Protein AF-A0A9D5RP67-F1 (afdb_monomer_lite)

Sequence (96 aa):
MNILIRKTKSFFRLIKRDINWKREVKLERRKLRENIANPFDFTGRIVILIPHSDDEWIGCSRIINTFNNDVTLCDIDMSGGDSESVHLRRKQEMKN

Radius of gyration: 20.55 Å; chains: 1; bounding box: 46×25×54 Å

Structure (mmCIF, N/CA/C/O backbone):
data_AF-A0A9D5RP67-F1
#
_entry.id   AF-A0A9D5RP67-F1
#
loop_
_atom_site.group_PDB
_atom_site.id
_atom_site.type_symbol
_atom_site.label_atom_id
_atom_site.label_alt_id
_atom_site.label_comp_id
_atom_site.label_asym_id
_atom_site.label_entity_id
_atom_site.label_seq_id
_atom_site.pdbx_PDB_ins_code
_atom_site.Cartn_x
_atom_site.Cartn_y
_atom_site.Cartn_z
_atom_site.occupancy
_atom_site.B_iso_or_equiv
_atom_site.auth_seq_id
_atom_site.auth_comp_id
_atom_site.auth_asym_id
_atom_site.auth_atom_id
_atom_site.pdbx_PDB_model_num
ATOM 1 N N . MET A 1 1 ? 30.251 6.821 -33.845 1.00 57.06 1 MET A N 1
ATOM 2 C CA . MET A 1 1 ? 30.219 6.750 -32.361 1.00 57.06 1 MET A CA 1
ATOM 3 C C . MET A 1 1 ? 29.918 5.314 -31.942 1.00 57.06 1 MET A C 1
ATOM 5 O O . MET A 1 1 ? 28.848 4.817 -32.264 1.00 57.06 1 MET A O 1
ATOM 9 N N . ASN A 1 2 ? 30.885 4.635 -31.321 1.00 79.69 2 ASN A N 1
ATOM 10 C CA . ASN A 1 2 ? 30.914 3.174 -31.166 1.00 79.69 2 ASN A CA 1
ATOM 11 C C . ASN A 1 2 ? 29.727 2.630 -30.336 1.00 79.69 2 ASN A C 1
ATOM 13 O O . ASN A 1 2 ? 29.446 3.144 -29.251 1.00 79.69 2 ASN A O 1
ATOM 17 N N . ILE A 1 3 ? 29.043 1.584 -30.817 1.00 82.31 3 ILE A N 1
ATOM 18 C CA . ILE A 1 3 ? 27.888 0.944 -30.141 1.00 82.31 3 ILE A CA 1
ATOM 19 C C . ILE A 1 3 ? 28.249 0.519 -28.711 1.00 82.31 3 ILE A C 1
ATOM 21 O O . ILE A 1 3 ? 27.450 0.683 -27.786 1.00 82.31 3 ILE A O 1
ATOM 25 N N . LEU A 1 4 ? 29.486 0.060 -28.518 1.00 81.19 4 LEU A N 1
ATOM 26 C CA . LEU A 1 4 ? 30.026 -0.326 -27.219 1.00 81.19 4 LEU A CA 1
ATOM 27 C C . LEU A 1 4 ? 29.996 0.833 -26.208 1.00 81.19 4 LEU A C 1
ATOM 29 O O . LEU A 1 4 ? 29.560 0.635 -25.076 1.00 81.19 4 LEU A O 1
ATOM 33 N N . ILE A 1 5 ? 30.356 2.049 -26.639 1.00 83.00 5 ILE A N 1
ATOM 34 C CA . ILE A 1 5 ? 30.370 3.271 -25.812 1.00 83.00 5 ILE A CA 1
ATOM 35 C C . ILE A 1 5 ? 28.943 3.669 -25.408 1.00 83.00 5 ILE A C 1
ATOM 37 O O . ILE A 1 5 ? 28.698 4.102 -24.281 1.00 83.00 5 ILE A O 1
ATOM 41 N N . ARG A 1 6 ? 27.968 3.513 -26.315 1.00 84.12 6 ARG A N 1
ATOM 42 C CA . ARG A 1 6 ? 26.552 3.781 -26.009 1.00 84.12 6 ARG A CA 1
ATOM 43 C C . ARG A 1 6 ? 26.012 2.807 -24.959 1.00 84.12 6 ARG A C 1
ATOM 45 O O . ARG A 1 6 ? 25.343 3.244 -24.022 1.00 84.12 6 ARG A O 1
ATOM 52 N N . LYS A 1 7 ? 26.338 1.515 -25.079 1.00 85.38 7 LYS A N 1
ATOM 53 C CA . LYS A 1 7 ? 25.921 0.483 -24.116 1.00 85.38 7 LYS A CA 1
ATOM 54 C C . LYS A 1 7 ? 26.535 0.704 -22.733 1.00 85.38 7 LYS A C 1
ATOM 56 O O . LYS A 1 7 ? 25.800 0.685 -21.749 1.00 85.38 7 LYS A O 1
ATOM 61 N N . THR A 1 8 ? 27.830 1.016 -22.652 1.00 88.94 8 THR A N 1
A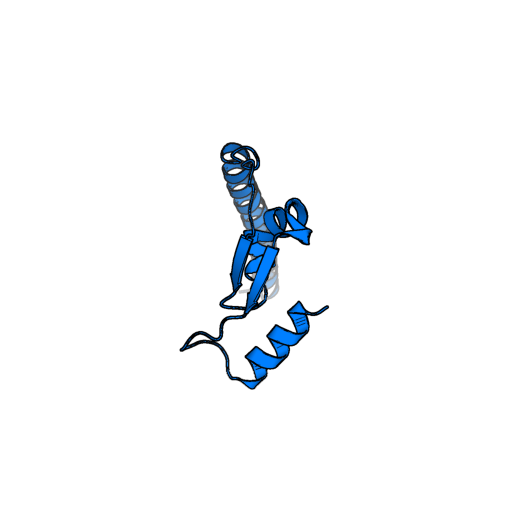TOM 62 C CA . THR A 1 8 ? 28.488 1.332 -21.367 1.00 88.94 8 THR A CA 1
ATOM 63 C C . THR A 1 8 ? 27.870 2.558 -20.708 1.00 88.94 8 THR A C 1
ATOM 65 O O . THR A 1 8 ? 27.481 2.490 -19.546 1.00 88.94 8 THR A O 1
ATOM 68 N N . LYS A 1 9 ? 27.676 3.663 -21.442 1.00 90.75 9 LYS A N 1
ATOM 69 C CA . LYS A 1 9 ? 26.991 4.853 -20.899 1.00 90.75 9 LYS A CA 1
ATOM 70 C C . LYS A 1 9 ? 25.576 4.542 -20.403 1.00 90.75 9 LYS A C 1
ATOM 72 O O . LYS A 1 9 ? 25.145 5.094 -19.394 1.00 90.75 9 LYS A O 1
ATOM 77 N N . SER A 1 10 ? 24.843 3.674 -21.100 1.00 87.06 10 SER A N 1
ATOM 78 C CA . SER A 1 10 ? 23.516 3.229 -20.663 1.00 87.06 10 SER A CA 1
ATOM 79 C C . SER A 1 10 ? 23.580 2.438 -19.357 1.00 87.06 10 SER A C 1
ATOM 81 O O . SER A 1 10 ? 22.802 2.704 -18.446 1.00 87.06 10 SER A O 1
ATOM 83 N N . PHE A 1 11 ? 24.543 1.528 -19.231 1.00 92.81 11 PHE A N 1
ATOM 84 C CA . PHE A 1 11 ? 24.754 0.743 -18.019 1.00 92.81 11 PHE A CA 1
ATOM 85 C C . PHE A 1 11 ? 25.093 1.625 -16.808 1.00 92.81 11 PHE A C 1
ATOM 87 O O . PHE A 1 11 ? 24.433 1.536 -15.774 1.00 92.81 11 PHE A O 1
ATOM 94 N N . PHE A 1 12 ? 26.025 2.572 -16.958 1.00 93.69 12 PHE A N 1
ATOM 95 C CA . PHE A 1 12 ? 26.339 3.535 -15.895 1.00 93.69 12 PHE A CA 1
ATOM 96 C C . PHE A 1 12 ? 25.139 4.402 -15.504 1.00 93.69 12 PHE A C 1
ATOM 98 O O . PHE A 1 12 ? 24.977 4.741 -14.334 1.00 93.69 12 PHE A O 1
ATOM 105 N N . ARG A 1 13 ? 24.264 4.738 -16.459 1.00 93.25 13 ARG A N 1
ATOM 106 C CA . ARG A 1 13 ? 23.022 5.471 -16.180 1.00 93.25 13 ARG A CA 1
ATOM 107 C C . ARG A 1 13 ? 22.067 4.659 -15.310 1.00 93.25 13 ARG A C 1
ATOM 109 O O . ARG A 1 13 ? 21.476 5.223 -14.396 1.00 93.25 13 ARG A O 1
ATOM 116 N N . LEU A 1 14 ? 21.935 3.357 -15.574 1.00 93.62 14 LEU A N 1
ATOM 117 C CA . LEU A 1 14 ? 21.101 2.458 -14.772 1.00 93.62 14 LEU A CA 1
ATOM 118 C C . LEU A 1 14 ? 21.639 2.327 -13.346 1.00 93.62 14 LEU A C 1
ATOM 120 O O . LEU A 1 14 ? 20.870 2.480 -12.401 1.00 93.62 14 LEU A O 1
ATOM 124 N N . ILE A 1 15 ? 22.954 2.148 -13.192 1.00 94.06 15 ILE A N 1
ATOM 125 C CA . ILE A 1 15 ? 23.600 2.108 -11.872 1.00 94.06 15 ILE A CA 1
ATOM 126 C C . ILE A 1 15 ? 23.394 3.431 -11.132 1.00 94.06 15 ILE A C 1
ATOM 128 O O . ILE A 1 15 ? 22.986 3.438 -9.974 1.00 94.06 15 ILE A O 1
ATOM 132 N N . LYS A 1 16 ? 23.629 4.568 -11.798 1.00 94.81 16 LYS A N 1
ATOM 133 C CA . LYS A 1 16 ? 23.433 5.891 -11.194 1.00 94.81 16 LYS A CA 1
ATOM 134 C C . LYS A 1 16 ? 21.984 6.095 -10.751 1.00 94.81 16 LYS A C 1
ATOM 136 O O . LYS A 1 16 ? 21.762 6.630 -9.671 1.00 94.81 16 LYS A O 1
ATOM 141 N N . ARG A 1 17 ? 21.014 5.649 -11.556 1.00 92.62 17 ARG A N 1
ATOM 142 C CA . ARG A 1 17 ? 19.589 5.699 -11.208 1.00 92.62 17 ARG A CA 1
ATOM 143 C C . ARG A 1 17 ? 19.293 4.878 -9.956 1.00 92.62 17 ARG A C 1
ATOM 145 O O . ARG A 1 17 ? 18.641 5.396 -9.062 1.00 92.62 17 ARG A O 1
ATOM 152 N N . ASP A 1 18 ? 19.795 3.649 -9.871 1.00 94.62 18 ASP A N 1
ATOM 153 C CA . ASP A 1 18 ? 19.580 2.788 -8.701 1.00 94.62 18 ASP A CA 1
ATOM 154 C C . ASP A 1 18 ? 20.217 3.372 -7.427 1.00 94.62 18 ASP A C 1
ATOM 156 O O . ASP A 1 18 ? 19.596 3.407 -6.366 1.00 94.62 18 ASP A O 1
ATOM 160 N N . ILE A 1 19 ? 21.433 3.919 -7.533 1.00 95.25 19 ILE A N 1
ATOM 161 C CA . ILE A 1 19 ? 22.102 4.596 -6.412 1.00 95.25 19 ILE A CA 1
ATOM 162 C C . ILE A 1 19 ? 21.315 5.835 -5.967 1.00 95.25 19 ILE A C 1
ATOM 164 O O . ILE A 1 19 ? 21.133 6.039 -4.766 1.00 95.25 19 ILE A O 1
ATOM 168 N N . ASN A 1 20 ? 20.858 6.661 -6.912 1.00 95.62 20 ASN A N 1
ATOM 169 C CA . ASN A 1 20 ? 20.063 7.849 -6.606 1.00 95.62 20 ASN A CA 1
ATOM 170 C C . ASN A 1 20 ? 18.745 7.469 -5.931 1.00 95.62 20 ASN A C 1
ATOM 172 O O . ASN A 1 20 ? 18.455 7.988 -4.858 1.00 95.62 20 ASN A O 1
ATOM 176 N N . TRP A 1 21 ? 18.029 6.488 -6.484 1.00 91.12 21 TRP A N 1
ATOM 177 C CA . TRP A 1 21 ? 16.798 5.959 -5.903 1.00 91.12 21 TRP A CA 1
ATOM 178 C C . TRP A 1 21 ? 17.009 5.493 -4.460 1.00 91.12 21 TRP A C 1
ATOM 180 O O . TRP A 1 21 ? 16.302 5.914 -3.547 1.00 91.12 21 TRP A O 1
ATOM 190 N N . LYS A 1 22 ? 18.048 4.687 -4.210 1.00 93.44 22 LYS A N 1
ATOM 191 C CA . LYS A 1 22 ? 18.381 4.216 -2.855 1.00 93.44 22 LYS A CA 1
ATOM 192 C C . LYS A 1 22 ? 18.681 5.366 -1.891 1.00 93.44 22 LYS A C 1
ATOM 194 O O . LYS A 1 22 ? 18.330 5.277 -0.713 1.00 93.44 22 LYS A O 1
ATOM 199 N N . ARG A 1 23 ? 19.329 6.438 -2.359 1.00 92.62 23 ARG A N 1
ATOM 200 C CA . ARG A 1 23 ? 19.603 7.635 -1.546 1.00 92.62 23 ARG A CA 1
ATOM 201 C C . ARG A 1 23 ? 18.329 8.412 -1.232 1.00 92.62 23 ARG A C 1
ATOM 203 O O . ARG A 1 23 ? 18.120 8.740 -0.069 1.00 92.62 23 ARG A O 1
ATOM 210 N N . GLU A 1 24 ? 17.493 8.663 -2.231 1.00 91.88 24 GLU A N 1
ATOM 211 C CA . GLU A 1 24 ? 16.214 9.367 -2.083 1.00 91.88 24 GLU A CA 1
ATOM 212 C C . GLU A 1 24 ? 15.292 8.620 -1.116 1.00 91.88 24 GLU A C 1
ATOM 214 O O . GLU A 1 24 ? 14.874 9.183 -0.107 1.00 91.88 24 GLU A O 1
ATOM 219 N N . VAL A 1 25 ? 15.101 7.312 -1.318 1.00 88.19 25 VAL A N 1
ATOM 220 C CA . VAL A 1 25 ? 14.305 6.465 -0.416 1.00 88.19 25 VAL A CA 1
ATOM 221 C C . VAL A 1 25 ? 14.838 6.512 1.017 1.00 88.19 25 VAL A C 1
ATOM 223 O O . VAL A 1 25 ? 14.060 6.567 1.969 1.00 88.19 25 VAL A O 1
ATOM 226 N N . LYS A 1 26 ? 16.164 6.504 1.209 1.00 89.06 26 LYS A N 1
ATOM 227 C CA . LYS A 1 26 ? 16.763 6.600 2.548 1.00 89.06 26 LYS A CA 1
ATOM 228 C C . LYS A 1 26 ? 16.468 7.949 3.212 1.00 89.06 26 LYS A C 1
ATOM 230 O O . LYS A 1 26 ? 16.196 7.968 4.412 1.00 89.06 26 LYS A O 1
ATOM 235 N N . LEU A 1 27 ? 16.535 9.049 2.463 1.00 87.94 27 LEU A N 1
ATOM 236 C CA . LEU A 1 27 ? 16.237 10.392 2.969 1.00 87.94 27 LEU A CA 1
ATOM 237 C C . LEU A 1 27 ? 14.764 10.517 3.364 1.00 87.94 27 LEU A C 1
ATOM 239 O O . LEU A 1 27 ? 14.476 10.937 4.483 1.00 87.94 27 LEU A O 1
ATOM 243 N N . GLU A 1 28 ? 13.851 10.076 2.501 1.00 81.12 28 GLU A N 1
ATOM 244 C CA . GLU A 1 28 ? 12.412 10.112 2.779 1.00 81.12 28 GLU A CA 1
ATOM 245 C C . GLU A 1 28 ? 12.036 9.223 3.973 1.00 81.12 28 GLU A C 1
ATOM 247 O O . GLU A 1 28 ? 11.330 9.656 4.884 1.00 81.12 28 GLU A O 1
ATOM 252 N N . ARG A 1 29 ? 12.610 8.016 4.075 1.00 78.56 29 ARG A N 1
ATOM 253 C CA . ARG A 1 29 ? 12.424 7.150 5.255 1.00 78.56 29 ARG A CA 1
ATOM 254 C C . ARG A 1 29 ? 12.916 7.788 6.553 1.00 78.56 29 ARG A C 1
ATOM 256 O O . ARG A 1 29 ? 12.343 7.518 7.608 1.00 78.56 29 ARG A O 1
ATOM 263 N N . ARG A 1 30 ? 13.977 8.603 6.502 1.00 78.56 30 ARG A N 1
ATOM 264 C CA . ARG A 1 30 ? 14.481 9.313 7.687 1.00 78.56 30 ARG A CA 1
ATOM 265 C C . ARG A 1 30 ? 13.490 10.384 8.144 1.00 78.56 30 ARG A C 1
ATOM 267 O O . ARG A 1 30 ? 13.141 10.393 9.319 1.00 78.56 30 ARG A O 1
ATOM 274 N N . LYS A 1 31 ? 12.973 11.190 7.209 1.00 77.56 31 LYS A N 1
ATOM 275 C CA . LYS A 1 31 ? 11.932 12.198 7.483 1.00 77.56 31 LYS A CA 1
ATOM 276 C C . LYS A 1 31 ? 10.665 11.575 8.072 1.00 77.56 31 LYS A C 1
ATOM 278 O O . LYS A 1 31 ? 10.072 12.140 8.984 1.00 77.56 31 LYS A O 1
ATOM 283 N N . LEU A 1 32 ? 10.269 10.399 7.579 1.00 69.38 32 LEU A N 1
ATOM 284 C CA . LEU A 1 32 ? 9.120 9.664 8.111 1.00 69.38 32 LEU A CA 1
ATOM 285 C C . LEU A 1 32 ? 9.347 9.220 9.558 1.00 69.38 32 LEU A C 1
ATOM 287 O O . LEU A 1 32 ? 8.462 9.416 10.380 1.00 69.38 32 LEU A O 1
ATOM 291 N N . ARG A 1 33 ? 10.526 8.668 9.890 1.00 65.75 33 ARG A N 1
ATOM 292 C CA . ARG A 1 33 ? 10.854 8.239 11.265 1.00 65.75 33 ARG A CA 1
ATOM 293 C C . ARG A 1 33 ? 10.814 9.379 12.276 1.00 65.75 33 ARG A C 1
ATOM 295 O O . ARG A 1 33 ? 10.365 9.159 13.394 1.00 65.75 33 ARG A O 1
ATOM 302 N N . GLU A 1 34 ? 11.274 10.561 11.882 1.00 63.00 34 GLU A N 1
ATOM 303 C CA . GLU A 1 34 ? 11.285 11.756 12.734 1.00 63.00 34 GLU A CA 1
ATOM 304 C C . GLU A 1 34 ? 9.861 12.273 13.035 1.00 63.00 34 GLU A C 1
ATOM 306 O O . GLU A 1 34 ? 9.667 12.945 14.041 1.00 63.00 34 GLU A O 1
ATOM 311 N N . ASN A 1 35 ? 8.858 11.898 12.227 1.00 58.72 35 ASN A N 1
ATOM 312 C CA . ASN A 1 35 ? 7.456 12.316 12.366 1.00 58.72 35 ASN A CA 1
ATOM 313 C C . ASN A 1 35 ? 6.500 11.179 12.765 1.00 58.72 35 ASN A C 1
ATOM 315 O O . ASN A 1 35 ? 5.284 11.318 12.623 1.00 58.72 35 ASN A O 1
ATOM 319 N N . ILE A 1 36 ? 7.010 10.043 13.255 1.00 60.19 36 ILE A N 1
ATOM 320 C CA . ILE A 1 36 ? 6.138 9.002 13.811 1.00 60.19 36 ILE A CA 1
ATOM 321 C C . ILE A 1 36 ? 5.611 9.525 15.147 1.00 60.19 36 ILE A C 1
ATOM 323 O O . ILE A 1 36 ? 6.234 9.336 16.190 1.00 60.19 36 ILE A O 1
ATOM 327 N N . ALA A 1 37 ? 4.451 10.179 15.111 1.00 59.44 37 ALA A N 1
ATOM 328 C CA . ALA A 1 37 ? 3.622 10.321 16.293 1.00 59.44 37 ALA A CA 1
ATOM 329 C C . ALA A 1 37 ? 3.406 8.923 16.894 1.00 59.44 37 ALA A C 1
ATOM 331 O O . ALA A 1 37 ? 3.257 7.936 16.159 1.00 59.44 37 ALA A O 1
ATOM 332 N N . ASN A 1 38 ? 3.432 8.832 18.226 1.00 59.91 38 ASN A N 1
ATOM 333 C CA . ASN A 1 38 ? 3.050 7.610 18.930 1.00 59.91 38 ASN A CA 1
ATOM 334 C C . ASN A 1 38 ? 1.733 7.088 18.339 1.00 59.91 38 ASN A C 1
ATOM 336 O O . 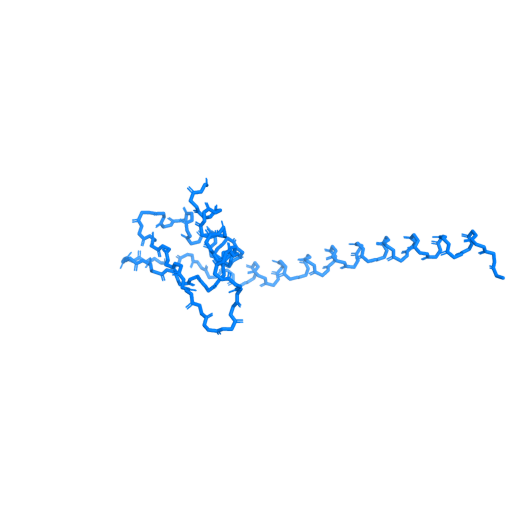ASN A 1 38 ? 0.890 7.918 17.986 1.00 59.91 38 ASN A O 1
ATOM 340 N N . PRO A 1 39 ? 1.562 5.758 18.179 1.00 61.78 39 PRO A N 1
ATOM 341 C CA . PRO A 1 39 ? 0.279 5.214 17.754 1.00 61.78 39 PRO A CA 1
ATOM 342 C C . PRO A 1 39 ? -0.780 5.835 18.659 1.00 61.78 39 PRO A C 1
ATOM 344 O O . PRO A 1 39 ? -0.689 5.713 19.880 1.00 61.78 39 PRO A O 1
ATOM 347 N N . PHE A 1 40 ? -1.666 6.639 18.073 1.00 68.38 40 PHE A N 1
ATOM 348 C CA . PHE A 1 40 ? -2.649 7.338 18.876 1.00 68.38 40 PHE A CA 1
ATOM 349 C C . PHE A 1 40 ? -3.545 6.276 19.504 1.00 68.38 40 PHE A C 1
ATOM 351 O O . PHE A 1 40 ? -3.905 5.300 18.842 1.00 68.38 40 PHE A O 1
ATOM 358 N N . ASP A 1 41 ? -3.820 6.433 20.792 1.00 65.50 41 ASP A N 1
ATOM 359 C CA . ASP A 1 41 ? -4.651 5.496 21.529 1.00 65.50 41 ASP A CA 1
ATOM 360 C C . ASP A 1 41 ? -6.088 5.691 21.031 1.00 65.50 41 ASP A C 1
ATOM 362 O O . ASP A 1 41 ? -6.776 6.646 21.403 1.00 65.50 41 ASP A O 1
ATOM 366 N N . PHE A 1 42 ? -6.492 4.868 20.063 1.00 69.50 42 PHE A N 1
ATOM 367 C CA . PHE A 1 42 ? -7.799 4.962 19.434 1.00 69.50 42 PHE A CA 1
ATOM 368 C C . PHE A 1 42 ? -8.758 3.982 20.076 1.00 69.50 42 PHE A C 1
ATOM 370 O O . PHE A 1 42 ? -8.510 2.779 20.107 1.00 69.50 42 PHE A O 1
ATOM 377 N N . THR A 1 43 ? -9.896 4.498 20.522 1.00 69.81 43 THR A N 1
ATOM 378 C CA . THR A 1 43 ? -11.026 3.692 20.967 1.00 69.81 43 THR A CA 1
ATOM 379 C C . THR A 1 43 ? -12.194 3.938 20.014 1.00 69.81 43 THR A C 1
ATOM 381 O O . THR A 1 43 ? -12.891 4.946 20.091 1.00 69.81 43 THR A O 1
ATOM 384 N N . GLY A 1 44 ? -12.378 3.039 19.046 1.00 80.12 44 GLY A N 1
ATOM 385 C CA . GLY A 1 44 ? -13.431 3.146 18.036 1.00 80.12 44 GLY A CA 1
ATOM 386 C C . GLY A 1 44 ? -13.190 2.237 16.833 1.00 80.12 44 GLY A C 1
ATOM 387 O O . GLY A 1 44 ? -12.219 1.491 16.803 1.00 80.12 44 GLY A O 1
ATOM 388 N N . ARG A 1 45 ? -14.062 2.329 15.820 1.00 83.38 45 ARG A N 1
ATOM 389 C CA . ARG A 1 45 ? -13.875 1.658 14.522 1.00 83.38 45 ARG A CA 1
ATOM 390 C C . ARG A 1 45 ? -13.278 2.616 13.496 1.00 83.38 45 ARG A C 1
ATOM 392 O O . ARG A 1 45 ? -13.688 3.772 13.410 1.00 83.38 45 ARG A O 1
ATOM 399 N N . ILE A 1 46 ? -12.332 2.121 12.714 1.00 84.31 46 ILE A N 1
ATOM 400 C CA . ILE A 1 46 ? -11.649 2.817 11.628 1.00 84.31 46 ILE A CA 1
ATOM 401 C C . ILE A 1 46 ? -12.279 2.366 10.312 1.00 84.31 46 ILE A C 1
ATOM 403 O O . ILE A 1 46 ? -12.347 1.175 10.024 1.00 84.31 46 ILE A O 1
ATOM 407 N N . VAL A 1 47 ? -12.707 3.315 9.484 1.00 85.38 47 VAL A N 1
ATOM 408 C CA . VAL A 1 47 ? -13.128 3.036 8.107 1.00 85.38 47 VAL A CA 1
ATOM 409 C C . VAL A 1 47 ? -12.087 3.628 7.169 1.00 85.38 47 VAL A C 1
ATOM 411 O O . VAL A 1 47 ? -11.816 4.826 7.228 1.00 85.38 47 VAL A O 1
ATOM 414 N N . ILE A 1 48 ? -11.497 2.791 6.319 1.00 84.44 48 ILE A N 1
ATOM 415 C CA . ILE A 1 48 ? -10.526 3.206 5.303 1.00 84.44 48 ILE A CA 1
ATOM 416 C C . ILE A 1 48 ? -11.224 3.167 3.950 1.00 84.44 48 ILE A C 1
ATOM 418 O O . ILE A 1 48 ? -11.740 2.129 3.543 1.00 84.44 48 ILE A O 1
ATOM 422 N N . LEU A 1 49 ? -11.252 4.312 3.277 1.00 83.56 49 LEU A N 1
ATOM 423 C CA . LEU A 1 49 ? -11.831 4.476 1.950 1.00 83.56 49 LEU A CA 1
ATOM 424 C C . LEU A 1 49 ? -10.734 4.275 0.905 1.00 83.56 49 LEU A C 1
ATOM 426 O O . LEU A 1 49 ? -9.705 4.947 0.966 1.00 83.56 49 LEU A O 1
ATOM 430 N N . ILE A 1 50 ? -10.948 3.347 -0.022 1.00 80.44 50 ILE A N 1
ATOM 431 C CA . ILE A 1 50 ? -9.927 2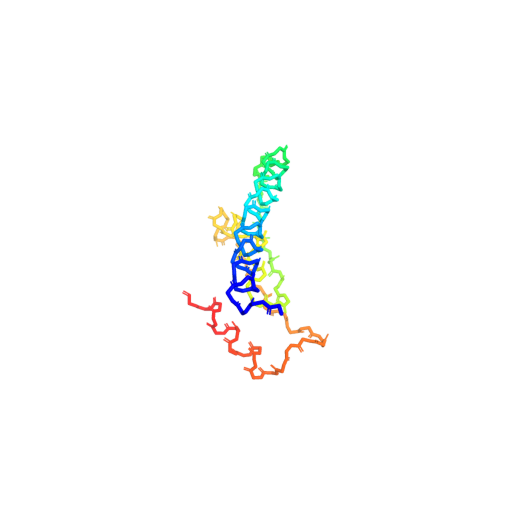.864 -0.950 1.00 80.44 50 ILE A CA 1
ATOM 432 C C . ILE A 1 50 ? -10.390 3.194 -2.369 1.00 80.44 50 ILE A C 1
ATOM 434 O O . ILE A 1 50 ? -11.283 2.518 -2.877 1.00 80.44 50 ILE A O 1
ATOM 438 N N . PRO A 1 51 ? -9.845 4.253 -2.990 1.00 71.88 51 PRO A N 1
ATOM 439 C CA . PRO A 1 51 ? -10.227 4.646 -4.343 1.00 71.88 51 PRO A CA 1
ATOM 440 C C . PRO A 1 51 ? -9.590 3.747 -5.413 1.00 71.88 51 PRO A C 1
ATOM 442 O O . PRO A 1 51 ? -10.150 3.587 -6.494 1.00 71.88 51 PRO A O 1
ATOM 445 N N . HIS A 1 52 ? -8.437 3.142 -5.113 1.00 68.75 52 HIS A N 1
ATOM 446 C CA . HIS A 1 52 ? -7.803 2.117 -5.936 1.00 68.75 52 HIS A CA 1
ATOM 447 C C . HIS A 1 52 ? -7.243 1.017 -5.042 1.00 68.75 52 HIS A C 1
ATOM 449 O O . HIS A 1 52 ? -6.645 1.299 -4.004 1.00 68.75 52 HIS A O 1
ATOM 455 N N . SER A 1 53 ? -7.393 -0.235 -5.465 1.00 62.50 53 SER A N 1
ATOM 456 C CA . SER A 1 53 ? -6.750 -1.368 -4.799 1.00 62.50 53 SER A CA 1
ATOM 457 C C . SER A 1 53 ? -5.229 -1.179 -4.797 1.00 62.50 53 SER A C 1
ATOM 459 O O . SER A 1 53 ? -4.676 -0.803 -5.830 1.00 62.50 53 SER A O 1
ATOM 461 N N . ASP A 1 54 ? -4.599 -1.414 -3.640 1.00 62.38 54 ASP A N 1
ATOM 462 C CA . ASP A 1 54 ? -3.183 -1.194 -3.270 1.00 62.38 54 ASP A CA 1
ATOM 463 C C . ASP A 1 54 ? -2.927 0.081 -2.442 1.00 62.38 54 ASP A C 1
ATOM 46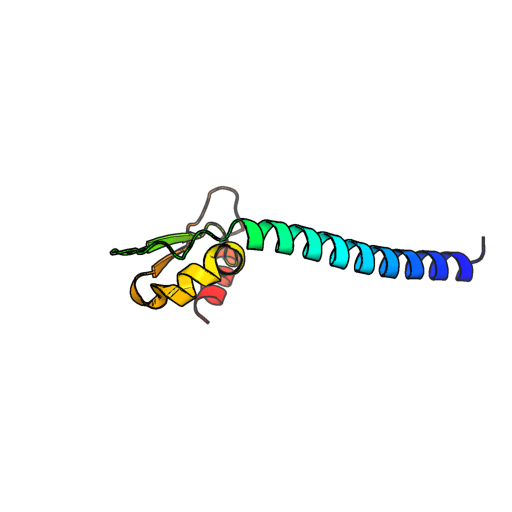5 O O . ASP A 1 54 ? -1.942 0.133 -1.690 1.00 62.38 54 ASP A O 1
ATOM 469 N N . ASP A 1 55 ? -3.803 1.091 -2.510 1.00 63.88 55 ASP A N 1
ATOM 470 C CA . ASP A 1 55 ? -3.628 2.355 -1.776 1.00 63.88 55 ASP A CA 1
ATOM 471 C C . ASP A 1 55 ? -3.617 2.136 -0.249 1.00 63.88 55 ASP A C 1
ATOM 473 O O . ASP A 1 55 ? -2.892 2.810 0.492 1.00 63.88 55 ASP A O 1
ATOM 477 N N . GLU A 1 56 ? -4.354 1.140 0.244 1.00 57.47 56 GLU A N 1
ATOM 478 C CA . GLU A 1 56 ? -4.431 0.790 1.659 1.00 57.47 56 GLU A CA 1
ATOM 479 C C . GLU A 1 56 ? -3.145 0.142 2.187 1.00 57.47 56 GLU A C 1
ATOM 481 O O . GLU A 1 56 ? -2.708 0.436 3.306 1.00 57.47 56 GLU A O 1
ATOM 486 N N . TRP A 1 57 ? -2.490 -0.687 1.370 1.00 56.78 57 TRP A N 1
ATOM 487 C CA . TRP A 1 57 ? -1.235 -1.354 1.727 1.00 56.78 57 TRP A CA 1
ATOM 488 C C . TRP A 1 57 ? -0.055 -0.385 1.684 1.00 56.78 57 TRP A C 1
ATOM 490 O O . TRP A 1 57 ? 0.860 -0.466 2.514 1.00 56.78 57 TRP A O 1
ATOM 500 N N . ILE A 1 58 ? -0.107 0.571 0.757 1.00 60.38 58 ILE A N 1
ATOM 501 C CA . ILE A 1 58 ? 0.913 1.601 0.572 1.00 60.38 58 ILE A CA 1
ATOM 502 C C . ILE A 1 58 ? 0.787 2.699 1.641 1.00 60.38 58 ILE A C 1
ATOM 504 O O . ILE A 1 58 ? 1.804 3.135 2.185 1.00 60.38 58 ILE A O 1
ATOM 508 N N . GLY A 1 59 ? -0.435 3.129 1.973 1.00 67.12 59 GLY A N 1
ATOM 509 C CA . GLY A 1 59 ? -0.682 4.266 2.864 1.00 67.12 59 GLY A CA 1
ATOM 510 C C . GLY A 1 59 ? -0.983 3.916 4.324 1.00 67.12 59 GLY A C 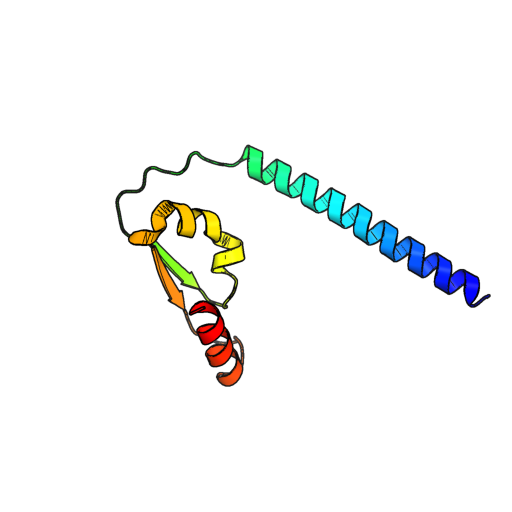1
ATOM 511 O O . GLY A 1 59 ? -0.625 4.679 5.223 1.00 67.12 59 GLY A O 1
ATOM 512 N N . CYS A 1 60 ? -1.630 2.777 4.594 1.00 74.50 60 CYS A N 1
ATOM 513 C CA . CYS A 1 60 ? -2.242 2.499 5.900 1.00 74.50 60 CYS A CA 1
ATOM 514 C C . CYS A 1 60 ? -1.953 1.102 6.474 1.00 74.50 60 CYS A C 1
ATOM 516 O O . CYS A 1 60 ? -2.492 0.769 7.530 1.00 74.50 60 CYS A O 1
ATOM 518 N N . SER A 1 61 ? -1.056 0.312 5.875 1.00 78.62 61 SER A N 1
ATOM 519 C CA . SER A 1 61 ? -0.739 -1.059 6.328 1.00 78.62 61 SER A CA 1
ATOM 520 C C . SER A 1 61 ? -0.415 -1.170 7.821 1.00 78.62 61 SER A C 1
ATOM 522 O O . SER A 1 61 ? -0.821 -2.123 8.482 1.00 78.62 61 SER A O 1
ATOM 524 N N . ARG A 1 62 ? 0.270 -0.178 8.403 1.00 77.00 62 ARG A N 1
ATOM 525 C CA . ARG A 1 62 ? 0.553 -0.159 9.846 1.00 77.00 62 ARG A CA 1
ATOM 526 C C . ARG A 1 62 ? -0.711 0.006 10.694 1.00 77.00 62 ARG A C 1
ATOM 528 O O . ARG A 1 62 ? -0.789 -0.620 11.743 1.00 77.00 62 ARG A O 1
ATOM 535 N N . ILE A 1 63 ? -1.677 0.817 10.267 1.00 79.25 63 ILE A N 1
ATOM 536 C CA . ILE A 1 63 ? -2.962 0.994 10.963 1.00 79.25 63 ILE A CA 1
ATOM 537 C C . ILE A 1 63 ? -3.771 -0.299 10.867 1.00 79.25 63 ILE A C 1
ATOM 539 O O . ILE A 1 63 ? -4.223 -0.796 11.893 1.00 79.25 63 ILE A O 1
ATOM 543 N N . ILE A 1 64 ? -3.854 -0.884 9.668 1.00 80.19 64 ILE A N 1
ATOM 544 C CA . ILE A 1 64 ? -4.542 -2.160 9.421 1.00 80.19 64 ILE A CA 1
ATOM 545 C C . ILE A 1 64 ? -3.980 -3.254 10.336 1.00 80.19 64 ILE A C 1
ATOM 547 O O . ILE A 1 64 ? -4.725 -3.889 11.072 1.00 80.19 64 ILE A O 1
ATOM 551 N N . ASN A 1 65 ? -2.654 -3.409 10.380 1.00 79.56 65 ASN A N 1
ATOM 552 C CA . ASN A 1 65 ? -2.012 -4.431 11.209 1.00 79.56 65 ASN A CA 1
ATOM 553 C C . ASN A 1 65 ? -2.143 -4.170 12.719 1.00 79.56 65 ASN A C 1
ATOM 555 O O . ASN A 1 65 ? -2.149 -5.115 13.503 1.00 79.56 65 ASN A O 1
ATOM 559 N N . THR A 1 66 ? -2.212 -2.904 13.138 1.00 80.31 66 THR A N 1
ATOM 560 C CA . THR A 1 66 ? -2.271 -2.533 14.564 1.00 80.31 66 THR A CA 1
ATOM 561 C C . THR A 1 66 ? -3.688 -2.659 15.126 1.00 80.31 66 THR A C 1
ATOM 563 O O . THR A 1 66 ? -3.852 -3.095 16.259 1.00 80.31 66 THR A O 1
ATOM 566 N N . PHE A 1 67 ? -4.707 -2.317 14.333 1.00 80.38 67 PHE A N 1
ATOM 567 C CA . PHE A 1 67 ? -6.112 -2.235 14.752 1.00 80.38 67 PHE A CA 1
ATOM 568 C C . PHE A 1 67 ? -7.000 -3.245 14.012 1.00 80.38 67 PHE A C 1
ATOM 570 O O . PHE A 1 67 ? -8.175 -2.984 13.791 1.00 80.38 67 PHE A O 1
ATOM 577 N N . ASN A 1 68 ? -6.441 -4.385 13.601 1.00 72.25 68 ASN A N 1
ATOM 578 C CA . ASN A 1 68 ? -7.029 -5.358 12.667 1.00 72.25 68 ASN A CA 1
ATOM 579 C C . ASN A 1 68 ? -8.540 -5.636 12.844 1.00 72.25 68 ASN A C 1
ATOM 581 O O . ASN A 1 68 ? -9.268 -5.722 11.863 1.00 72.25 68 ASN A O 1
ATOM 585 N N . ASN A 1 69 ? -9.035 -5.735 14.081 1.00 75.94 69 ASN A N 1
ATOM 586 C CA . ASN A 1 69 ? -10.448 -6.043 14.360 1.00 75.94 69 ASN A CA 1
ATOM 587 C C . ASN A 1 69 ? -11.388 -4.827 14.302 1.00 75.94 69 ASN A C 1
ATOM 589 O O . ASN A 1 69 ? -12.606 -4.988 14.247 1.00 75.94 69 ASN A O 1
ATOM 593 N N . ASP A 1 70 ? -10.828 -3.624 14.312 1.00 82.12 70 ASP A N 1
ATOM 594 C CA . ASP A 1 70 ? -11.554 -2.359 14.317 1.00 82.12 70 ASP A CA 1
ATOM 595 C C . ASP A 1 70 ? -11.492 -1.653 12.961 1.00 82.12 70 ASP A C 1
ATOM 597 O O . ASP A 1 70 ? -12.102 -0.599 12.797 1.00 82.12 70 ASP A O 1
ATOM 601 N N . VAL A 1 71 ? -10.792 -2.219 11.974 1.00 83.44 71 VAL A N 1
ATOM 602 C CA . VAL A 1 71 ? -10.624 -1.631 10.642 1.00 83.44 71 VAL A CA 1
ATOM 603 C C . VAL A 1 71 ? -11.596 -2.263 9.646 1.00 83.44 71 VAL A C 1
ATOM 605 O O . VAL A 1 71 ? -11.624 -3.472 9.449 1.00 83.44 71 VAL A O 1
ATOM 608 N N . THR A 1 72 ? -12.379 -1.427 8.968 1.00 86.50 72 THR A N 1
ATOM 609 C CA . THR A 1 72 ? -13.200 -1.804 7.812 1.00 86.50 72 THR A CA 1
ATOM 610 C C . THR A 1 72 ? -12.634 -1.146 6.560 1.00 86.50 72 THR A C 1
ATOM 612 O O . THR A 1 72 ? -12.528 0.080 6.491 1.00 86.50 72 THR A O 1
ATOM 615 N N . LEU A 1 73 ? -12.281 -1.959 5.566 1.00 83.94 73 LEU A N 1
ATOM 616 C CA . LEU A 1 73 ? -11.823 -1.497 4.258 1.00 83.94 73 LEU A CA 1
ATOM 617 C C . LEU A 1 73 ? -13.030 -1.339 3.327 1.00 83.94 73 LEU A C 1
ATOM 619 O O . LEU A 1 73 ? -13.797 -2.284 3.137 1.00 83.94 73 LEU A O 1
ATOM 623 N N . CYS A 1 74 ? -13.211 -0.146 2.768 1.00 82.94 74 CYS A N 1
ATOM 624 C CA . CYS A 1 74 ? -14.301 0.182 1.860 1.00 82.94 74 CYS A CA 1
ATOM 625 C C . CYS A 1 74 ? -13.725 0.546 0.492 1.00 82.94 74 CYS A C 1
ATOM 627 O O . CYS A 1 74 ? -13.167 1.625 0.312 1.00 82.94 74 CYS A O 1
ATOM 629 N N . ASP A 1 75 ? -13.861 -0.377 -0.451 1.00 80.25 75 ASP A N 1
ATOM 630 C CA . ASP A 1 75 ? -13.555 -0.169 -1.863 1.00 80.25 75 ASP A CA 1
ATOM 631 C C . ASP A 1 75 ? -14.582 0.792 -2.480 1.00 80.25 75 ASP A C 1
ATOM 633 O O . ASP A 1 75 ? -15.790 0.537 -2.414 1.00 80.25 75 ASP A O 1
ATOM 637 N N . ILE A 1 76 ? -14.102 1.909 -3.030 1.00 79.06 76 ILE A N 1
ATOM 638 C CA . ILE A 1 76 ? -14.933 2.954 -3.628 1.00 79.06 76 ILE A CA 1
ATOM 639 C C . ILE A 1 76 ? -14.630 3.042 -5.116 1.00 79.06 76 ILE A C 1
ATOM 641 O O . ILE A 1 76 ? -13.531 3.415 -5.515 1.00 79.06 76 ILE A O 1
ATOM 645 N N . ASP A 1 77 ? -15.653 2.800 -5.930 1.00 74.00 77 ASP A N 1
ATOM 646 C CA . ASP A 1 77 ? -15.612 3.105 -7.355 1.00 74.00 77 ASP A CA 1
ATOM 647 C C . ASP A 1 77 ? -15.717 4.625 -7.563 1.00 74.00 77 ASP A C 1
ATOM 649 O O . ASP A 1 77 ? -16.760 5.243 -7.319 1.00 74.00 77 ASP A O 1
ATOM 653 N N . MET A 1 78 ? -14.605 5.251 -7.945 1.00 69.44 78 MET A N 1
ATOM 654 C CA . MET A 1 78 ? -14.537 6.685 -8.211 1.00 69.44 78 MET A CA 1
ATOM 655 C C . MET A 1 78 ? -14.653 6.987 -9.707 1.00 69.44 78 MET A C 1
ATOM 657 O O . MET A 1 78 ? -13.995 6.383 -10.553 1.00 69.44 78 MET A O 1
ATOM 661 N N . SER A 1 79 ? -15.436 8.017 -10.040 1.00 68.62 79 SER A N 1
ATOM 662 C CA . SER A 1 79 ? -15.592 8.489 -11.418 1.00 68.62 79 SER A CA 1
ATOM 663 C C . SER A 1 79 ? -14.250 8.910 -12.027 1.00 68.62 79 SER A C 1
ATOM 665 O O . SER A 1 79 ? -13.564 9.769 -11.470 1.00 68.62 79 SER A O 1
ATOM 667 N N . GLY A 1 80 ? -13.916 8.360 -13.198 1.00 68.00 80 GLY A N 1
ATOM 668 C CA . GLY A 1 80 ? -12.639 8.605 -13.881 1.00 68.00 80 GLY A CA 1
ATOM 669 C C . GLY A 1 80 ? -11.537 7.590 -13.555 1.00 68.00 80 GLY A C 1
ATOM 670 O O . GLY A 1 80 ? -10.408 7.786 -14.002 1.00 68.00 80 GLY A O 1
ATOM 671 N N . GLY A 1 81 ? -11.860 6.536 -12.798 1.00 67.56 81 GLY A N 1
ATOM 672 C CA . GLY A 1 81 ? -10.984 5.398 -12.530 1.00 67.56 81 GLY A CA 1
ATOM 673 C C . GLY A 1 81 ? -10.898 4.393 -13.685 1.00 67.56 81 GLY A C 1
ATOM 674 O O . GLY A 1 81 ? -11.136 4.714 -14.853 1.00 67.56 81 GLY A O 1
ATOM 675 N N . ASP A 1 82 ? -10.521 3.157 -13.356 1.00 70.44 82 ASP A N 1
ATOM 676 C CA . ASP A 1 82 ? -10.377 2.095 -14.349 1.00 70.44 82 ASP A CA 1
ATOM 677 C C . ASP A 1 82 ? -11.714 1.691 -14.993 1.00 70.44 82 ASP A C 1
ATOM 679 O O . ASP A 1 82 ? -12.799 1.963 -14.488 1.00 70.44 82 ASP A O 1
ATOM 683 N N . SER A 1 83 ? -11.642 0.941 -16.098 1.00 81.12 83 SER A N 1
ATOM 684 C CA . SER A 1 83 ? -12.820 0.229 -16.604 1.00 81.12 83 SER A CA 1
ATOM 685 C C . SER A 1 83 ? -13.366 -0.752 -15.556 1.00 81.12 83 SER A C 1
ATOM 687 O O . SER A 1 83 ? -12.583 -1.383 -14.843 1.00 81.12 83 SER A O 1
ATOM 689 N N . GLU A 1 84 ? -14.679 -0.983 -15.558 1.00 80.81 84 GLU A N 1
ATOM 690 C CA . GLU A 1 84 ? -15.379 -1.913 -14.653 1.00 80.81 84 GLU A CA 1
ATOM 691 C C . GLU A 1 84 ? -14.690 -3.287 -14.534 1.00 80.81 84 GLU A C 1
ATOM 693 O O . GLU A 1 84 ? -14.516 -3.823 -13.441 1.00 80.81 84 GLU A O 1
ATOM 698 N N . SER A 1 85 ? -14.212 -3.837 -15.656 1.00 82.94 85 SER A N 1
ATOM 699 C CA . SER A 1 85 ? -13.512 -5.130 -15.685 1.00 82.94 85 SER A CA 1
ATOM 700 C C . SER A 1 85 ? -12.213 -5.152 -14.865 1.00 82.94 85 SER A C 1
ATOM 702 O O . SER A 1 85 ? -11.881 -6.158 -14.236 1.00 82.94 85 SER A O 1
ATOM 704 N N . VAL A 1 86 ? -11.484 -4.036 -14.852 1.00 79.88 86 VAL A N 1
ATOM 705 C CA . VAL A 1 86 ? -10.233 -3.873 -14.105 1.00 79.88 86 VAL A CA 1
ATOM 706 C C . VAL A 1 86 ? -10.541 -3.626 -12.633 1.00 79.88 86 VAL A C 1
ATOM 708 O O . VAL A 1 86 ? -9.906 -4.246 -11.783 1.00 79.88 86 VAL A O 1
ATOM 711 N N . HIS A 1 87 ? -11.557 -2.814 -12.334 1.00 77.94 87 HIS A N 1
ATOM 712 C CA . HIS A 1 87 ? -12.015 -2.571 -10.968 1.00 77.94 87 HIS A CA 1
ATOM 713 C C . HIS A 1 87 ? -12.456 -3.876 -10.277 1.00 77.94 87 HIS A C 1
ATOM 715 O O . HIS A 1 87 ? -11.994 -4.191 -9.183 1.00 77.94 87 HIS A O 1
ATOM 721 N N . LEU A 1 88 ? -13.248 -4.719 -10.954 1.00 80.62 88 LEU A N 1
ATOM 722 C CA . LEU A 1 88 ? -13.662 -6.028 -10.429 1.00 80.62 88 LEU A CA 1
ATOM 723 C C . LEU A 1 88 ? -12.484 -6.965 -10.149 1.00 80.62 88 LEU A C 1
ATOM 725 O O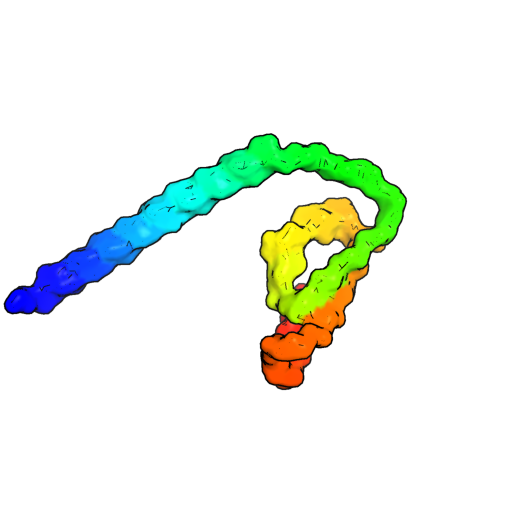 . LEU A 1 88 ? -12.482 -7.663 -9.135 1.00 80.62 88 LEU A O 1
ATOM 729 N N . ARG A 1 89 ? -11.486 -6.991 -11.038 1.00 81.31 89 ARG A N 1
ATOM 730 C CA . ARG A 1 89 ? -10.277 -7.800 -10.848 1.00 81.31 89 ARG A CA 1
ATOM 731 C C . ARG A 1 89 ? -9.472 -7.314 -9.642 1.00 81.31 89 ARG A C 1
ATOM 733 O O . ARG A 1 89 ? -9.105 -8.119 -8.794 1.00 81.31 89 ARG A O 1
ATOM 740 N N . ARG A 1 90 ? -9.249 -6.008 -9.539 1.00 74.94 90 ARG A N 1
ATOM 741 C CA . ARG A 1 90 ? -8.519 -5.373 -8.436 1.00 74.94 90 ARG A CA 1
ATOM 742 C C . ARG A 1 90 ? -9.212 -5.572 -7.081 1.00 74.94 90 ARG A C 1
ATOM 744 O O . ARG A 1 90 ? -8.585 -5.971 -6.104 1.00 74.94 90 ARG A O 1
ATOM 751 N N . LYS A 1 91 ? -10.542 -5.491 -7.051 1.00 77.62 91 LYS A N 1
ATOM 752 C CA . LYS A 1 91 ? -11.358 -5.852 -5.881 1.00 77.62 91 LYS A CA 1
ATOM 753 C C . LYS A 1 91 ? -11.186 -7.314 -5.444 1.00 77.62 91 LYS A C 1
ATOM 755 O O . LYS A 1 91 ? -11.325 -7.622 -4.262 1.00 77.62 91 LYS A O 1
ATOM 760 N N . GLN A 1 92 ? -10.931 -8.239 -6.374 1.00 79.88 92 GLN A N 1
ATOM 761 C CA . GLN A 1 92 ? -10.633 -9.636 -6.031 1.00 79.88 92 GLN A CA 1
ATOM 762 C C . GLN A 1 92 ? -9.231 -9.796 -5.439 1.00 79.88 92 GLN A C 1
ATOM 764 O O . GLN A 1 92 ? -9.054 -10.631 -4.557 1.00 79.88 92 GLN A O 1
ATOM 769 N N . GLU A 1 93 ? -8.260 -8.995 -5.881 1.00 74.69 93 GLU A N 1
ATOM 770 C CA . GLU A 1 93 ? -6.894 -8.998 -5.344 1.00 74.69 93 GLU A CA 1
ATOM 771 C C . GLU A 1 93 ? -6.880 -8.610 -3.854 1.00 74.69 93 GLU A C 1
ATOM 773 O O . GLU A 1 93 ? -6.158 -9.231 -3.085 1.00 74.69 93 GLU A O 1
ATOM 778 N N . MET A 1 94 ? -7.774 -7.712 -3.419 1.00 71.62 94 MET A N 1
ATOM 779 C CA . MET A 1 94 ? -7.939 -7.324 -2.006 1.00 71.62 94 MET A CA 1
ATOM 780 C C . MET A 1 94 ? -8.536 -8.408 -1.089 1.00 71.62 94 MET A C 1
ATOM 782 O O . MET A 1 94 ? -8.527 -8.252 0.131 1.00 71.62 94 MET A O 1
ATOM 786 N N . LYS A 1 95 ? -9.134 -9.471 -1.645 1.00 71.31 95 LYS A N 1
ATOM 787 C CA . LYS A 1 95 ? -9.745 -10.559 -0.855 1.00 71.31 95 LYS A CA 1
ATOM 788 C C . LYS A 1 95 ? -8.767 -11.686 -0.510 1.00 71.31 95 LYS A C 1
ATOM 790 O O . LYS A 1 95 ? -9.151 -12.568 0.259 1.00 71.31 95 LYS A O 1
ATOM 795 N N . ASN A 1 96 ? -7.577 -11.686 -1.110 1.00 53.81 96 ASN A N 1
ATOM 796 C CA . ASN A 1 96 ? -6.524 -12.681 -0.892 1.00 53.81 96 ASN A CA 1
ATOM 797 C C . ASN A 1 96 ? -5.505 -12.185 0.134 1.00 53.81 96 ASN A C 1
ATOM 799 O O . ASN A 1 96 ? -4.956 -13.053 0.847 1.00 53.81 96 ASN A O 1
#

pLDDT: mean 77.88, std 10.66, range [53.81, 95.62]

Secondary structure (DSSP, 8-state):
--HHHHHHHHHHHHHHHHHHHHHHHHHHHHHHHHT--------S-EEEEESSTTHHHHHSHHHHHHSTTTEEEEE---TTSS-HHHHHHHHHHTT-

Foldseek 3Di:
DDPVVVVVVVVVVVVVVVVVVVVVVVVVVVVVVVPPDDPPPDDAAAEAEDQFQPCCCVPPVVVCVVVVVRYDYHYDPDPPDDDPVVSVVSVVVVVD